Protein AF-A0A0K2UAL6-F1 (afdb_monomer_lite)

pLDDT: mean 91.35, std 7.51, range [49.66, 98.12]

Secondary structure (DSSP, 8-state):
---HHHHHHHHHHHHHHHHHHHHHHHHHHHHT--HHHHHHHHHHHHHHHHHHHHHHHHHHHTTTTS------HHHHHHHHHH-S--------TT-GGGGG-

Sequence (101 aa):
MADVGSILSERLMAAAQVVEEQLDAEMNKLEKLDEDDLEAIRRQRLANLEKAQAKKREWLKQGHGEYQEISEEKEFFNVTKKSENVVCQFYREETFRCKIF

Structure (mmCIF, N/CA/C/O backbone):
data_AF-A0A0K2UAL6-F1
#
_entry.id   AF-A0A0K2UAL6-F1
#
loop_
_atom_site.group_PDB
_atom_site.id
_atom_site.type_symbol
_atom_site.label_atom_id
_atom_site.label_alt_id
_atom_site.label_comp_id
_atom_site.label_asym_id
_atom_site.label_entity_id
_atom_site.label_seq_id
_atom_site.pdbx_PDB_ins_code
_atom_s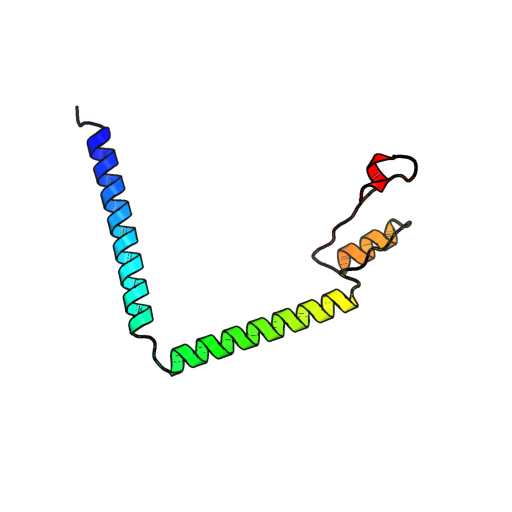ite.Cartn_x
_atom_site.Cartn_y
_atom_site.Cartn_z
_atom_site.occupancy
_atom_site.B_iso_or_equiv
_atom_site.auth_seq_id
_atom_site.auth_comp_id
_atom_site.auth_asym_id
_atom_site.auth_atom_id
_atom_site.pdbx_PDB_model_num
ATOM 1 N N . MET A 1 1 ? -17.925 16.659 -50.004 1.00 49.66 1 MET A N 1
ATOM 2 C CA . MET A 1 1 ? -17.873 16.622 -48.527 1.00 49.66 1 MET A CA 1
ATOM 3 C C . MET A 1 1 ? -16.806 15.613 -48.168 1.00 49.66 1 MET A C 1
ATOM 5 O O . MET A 1 1 ? -16.907 14.499 -48.660 1.00 49.66 1 MET A O 1
ATOM 9 N N . ALA A 1 2 ? -15.755 16.014 -47.449 1.00 58.88 2 ALA A N 1
ATOM 10 C CA . ALA A 1 2 ? -14.778 15.046 -46.954 1.00 58.88 2 ALA A CA 1
ATOM 11 C C . ALA A 1 2 ? -15.517 14.045 -46.057 1.00 58.88 2 ALA A C 1
ATOM 13 O O . ALA A 1 2 ? -16.324 14.458 -45.221 1.00 58.88 2 ALA A O 1
ATOM 14 N N . ASP A 1 3 ? -15.317 12.756 -46.311 1.00 73.44 3 ASP A N 1
ATOM 15 C CA . ASP A 1 3 ? -15.975 11.689 -45.573 1.00 73.44 3 ASP A CA 1
ATOM 16 C C . ASP A 1 3 ? -15.473 11.712 -44.124 1.00 73.44 3 ASP A C 1
ATOM 18 O O . ASP A 1 3 ? -14.289 11.532 -43.851 1.00 73.44 3 ASP A O 1
ATOM 22 N N . VAL A 1 4 ? -16.366 11.991 -43.174 1.00 73.19 4 VAL A N 1
ATOM 23 C CA . VAL A 1 4 ? -16.025 12.085 -41.745 1.00 73.19 4 VAL A CA 1
ATOM 24 C C . VAL A 1 4 ? -15.407 10.769 -41.248 1.00 73.19 4 VAL A C 1
ATOM 26 O O . VAL A 1 4 ? -14.555 10.788 -40.358 1.00 73.19 4 VAL A O 1
ATOM 29 N N . GLY A 1 5 ? -15.768 9.640 -41.874 1.00 80.12 5 GLY A N 1
ATOM 30 C CA . GLY A 1 5 ? -15.151 8.340 -41.625 1.00 80.12 5 GLY A CA 1
ATOM 31 C C . GLY A 1 5 ? -13.663 8.285 -41.986 1.00 80.12 5 GLY A C 1
ATOM 32 O O . GLY A 1 5 ? -12.878 7.732 -41.215 1.00 80.12 5 GLY A O 1
ATOM 33 N N . SER A 1 6 ? -13.242 8.907 -43.094 1.00 82.62 6 SER A N 1
ATOM 34 C CA . SER A 1 6 ? -11.838 8.888 -43.529 1.00 82.62 6 SER A CA 1
ATOM 35 C C . SER A 1 6 ? -10.944 9.710 -42.598 1.00 82.62 6 SER A C 1
ATOM 37 O O . SER A 1 6 ? -9.884 9.244 -42.188 1.00 82.62 6 SER A O 1
ATOM 39 N N . ILE A 1 7 ? -11.413 10.887 -42.171 1.00 84.38 7 ILE A N 1
ATOM 40 C CA . ILE A 1 7 ? -10.685 11.756 -41.233 1.00 84.38 7 ILE A CA 1
ATOM 41 C C . ILE A 1 7 ? -10.538 11.077 -39.863 1.00 84.38 7 ILE A C 1
ATOM 43 O O .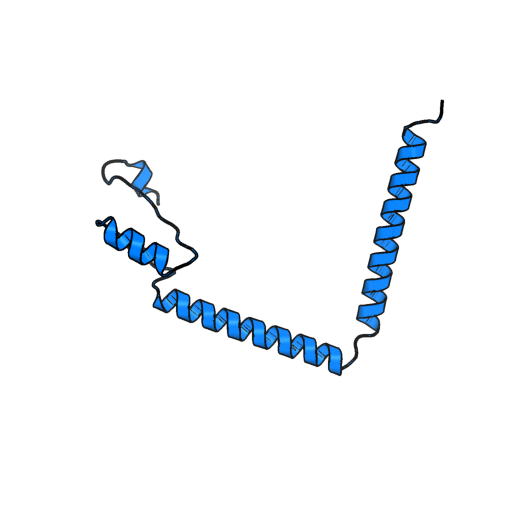 ILE A 1 7 ? -9.476 11.151 -39.243 1.00 84.38 7 ILE A O 1
ATOM 47 N N . LEU A 1 8 ? -11.584 10.399 -39.375 1.00 87.19 8 LEU A N 1
ATOM 48 C CA . LEU A 1 8 ? -11.515 9.654 -38.116 1.00 87.19 8 LEU A CA 1
ATOM 49 C C . LEU A 1 8 ? -10.543 8.469 -38.213 1.00 87.19 8 LEU A C 1
ATOM 51 O O . LEU A 1 8 ? -9.758 8.250 -37.290 1.00 87.19 8 LEU A O 1
ATOM 55 N N . SER A 1 9 ? -10.554 7.743 -39.333 1.00 88.69 9 SER A N 1
ATOM 56 C CA . SER A 1 9 ? -9.627 6.634 -39.583 1.00 88.69 9 SER A CA 1
ATOM 57 C C . SER A 1 9 ? -8.167 7.093 -39.616 1.00 88.69 9 SER A C 1
ATOM 59 O O . SER A 1 9 ? -7.310 6.430 -39.038 1.00 88.69 9 SER A O 1
ATOM 61 N N . GLU A 1 10 ? -7.867 8.229 -40.252 1.00 90.38 10 GLU A N 1
ATOM 62 C CA . GLU A 1 10 ? -6.513 8.802 -40.286 1.00 90.38 10 GLU A CA 1
ATOM 63 C C . GLU A 1 10 ? -6.024 9.199 -38.890 1.00 90.38 10 GLU A C 1
ATOM 65 O O . GLU A 1 10 ? -4.887 8.911 -38.519 1.00 90.38 10 GLU A O 1
ATOM 70 N N . ARG A 1 11 ? -6.891 9.819 -38.080 1.00 88.12 11 ARG A N 1
ATOM 71 C CA . ARG A 1 11 ? -6.561 10.182 -36.693 1.00 88.12 11 ARG A CA 1
ATOM 72 C C . ARG A 1 11 ? -6.331 8.955 -35.820 1.00 88.12 11 ARG A C 1
ATOM 74 O O . ARG A 1 11 ? -5.420 8.969 -34.997 1.00 88.12 11 ARG A O 1
ATOM 81 N N . LEU A 1 12 ? -7.129 7.906 -36.010 1.00 92.44 12 LEU A N 1
ATOM 82 C CA . LEU A 1 12 ? -6.962 6.642 -35.300 1.00 92.44 12 LEU A CA 1
ATOM 83 C C . LEU A 1 12 ? -5.654 5.941 -35.696 1.00 92.44 12 LEU A C 1
ATOM 85 O O . LEU A 1 12 ? -4.936 5.476 -34.818 1.00 92.44 12 LEU A O 1
ATOM 89 N N . MET A 1 13 ? -5.314 5.923 -36.989 1.00 92.88 13 MET A N 1
ATOM 90 C CA . MET A 1 13 ? -4.033 5.394 -37.472 1.00 92.88 13 MET A CA 1
ATOM 91 C C . MET A 1 13 ? -2.842 6.174 -36.915 1.00 92.88 13 MET A C 1
ATOM 93 O O . MET A 1 13 ? -1.898 5.564 -36.425 1.00 92.88 13 MET A O 1
ATOM 97 N N . ALA A 1 14 ? -2.903 7.507 -36.912 1.00 91.75 14 ALA A N 1
ATOM 98 C CA . ALA A 1 14 ? -1.844 8.332 -36.336 1.00 91.75 14 ALA A CA 1
ATOM 99 C C . ALA A 1 14 ? -1.675 8.081 -34.827 1.00 91.75 14 ALA A C 1
ATOM 101 O O . ALA A 1 14 ? -0.555 8.002 -34.333 1.00 91.75 14 ALA A O 1
ATOM 102 N N . ALA A 1 15 ? -2.777 7.916 -34.087 1.00 92.81 15 ALA A N 1
ATOM 103 C CA . ALA A 1 15 ? -2.717 7.564 -32.670 1.00 92.81 15 ALA A CA 1
ATOM 104 C C . ALA A 1 15 ? -2.107 6.169 -32.447 1.00 92.81 15 ALA A C 1
ATOM 106 O O . ALA A 1 15 ? -1.297 6.004 -31.540 1.00 92.81 15 ALA A O 1
ATOM 107 N N . ALA A 1 16 ? -2.459 5.187 -33.283 1.00 94.50 16 ALA A N 1
ATOM 108 C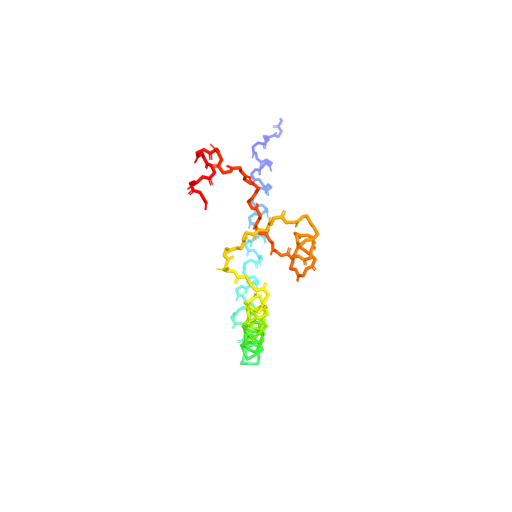 CA . ALA A 1 16 ? -1.884 3.846 -33.221 1.00 94.50 16 ALA A CA 1
ATOM 109 C C . ALA A 1 16 ? -0.371 3.853 -33.495 1.00 94.50 16 ALA A C 1
ATOM 111 O O . ALA A 1 16 ? 0.367 3.231 -32.739 1.00 94.50 16 ALA A O 1
ATOM 112 N N . GLN A 1 17 ? 0.090 4.614 -34.493 1.00 95.31 17 GLN A N 1
ATOM 113 C CA . GLN A 1 17 ? 1.519 4.767 -34.798 1.00 95.31 17 GLN A CA 1
ATOM 114 C C . GLN A 1 17 ? 2.300 5.362 -33.623 1.00 95.31 17 GLN A C 1
ATOM 116 O O . GLN A 1 17 ? 3.351 4.851 -33.263 1.00 95.31 17 GLN A O 1
ATOM 121 N N . VAL A 1 18 ? 1.763 6.395 -32.964 1.00 95.69 18 VAL A N 1
ATOM 122 C CA . VAL A 1 18 ? 2.414 6.987 -31.782 1.00 95.69 18 VAL A CA 1
ATOM 123 C C . VAL A 1 18 ? 2.531 5.977 -30.637 1.00 95.69 18 VAL A C 1
ATOM 125 O O . VAL A 1 18 ? 3.536 5.963 -29.929 1.00 95.69 18 VAL A O 1
ATOM 128 N N . VAL A 1 19 ? 1.516 5.133 -30.436 1.00 95.75 19 VAL A N 1
ATOM 129 C CA . VAL A 1 19 ? 1.561 4.077 -29.412 1.00 95.75 19 VAL A CA 1
ATOM 130 C C . VAL A 1 19 ? 2.577 2.992 -29.782 1.00 95.75 19 VAL A C 1
ATOM 132 O O . VAL A 1 19 ? 3.309 2.536 -28.907 1.00 95.75 19 VAL A O 1
ATOM 135 N N . GLU A 1 20 ? 2.653 2.602 -31.055 1.00 96.12 20 GLU A N 1
ATOM 136 C CA . GLU A 1 20 ? 3.639 1.638 -31.562 1.00 96.12 20 GLU A CA 1
ATOM 137 C C . GLU A 1 20 ? 5.073 2.152 -31.367 1.00 96.12 20 GLU A C 1
ATOM 139 O O . GLU A 1 20 ? 5.890 1.461 -30.766 1.00 96.12 20 GLU A O 1
ATOM 144 N N . GLU A 1 21 ? 5.351 3.404 -31.742 1.00 96.44 21 GLU A N 1
ATOM 145 C CA . GLU A 1 21 ? 6.662 4.035 -31.541 1.00 96.44 21 GLU A CA 1
ATOM 146 C C . GLU A 1 21 ? 7.065 4.095 -30.058 1.00 96.44 21 GLU A C 1
ATOM 148 O O . GLU A 1 21 ? 8.230 3.883 -29.710 1.00 96.44 21 GLU A O 1
ATOM 153 N N . GLN A 1 22 ? 6.110 4.369 -29.161 1.00 95.62 22 GLN A N 1
ATOM 154 C CA . GLN A 1 22 ? 6.357 4.341 -27.716 1.00 95.62 22 GLN A CA 1
ATOM 155 C C . GLN A 1 22 ? 6.695 2.931 -27.226 1.00 95.62 22 GLN A C 1
ATOM 157 O O . GLN A 1 22 ? 7.623 2.771 -26.430 1.00 95.62 22 GLN A O 1
ATOM 162 N N . LEU A 1 23 ? 5.979 1.918 -27.715 1.00 96.12 23 LEU A N 1
ATOM 163 C CA . LEU A 1 23 ? 6.223 0.525 -27.356 1.00 96.12 23 LEU A CA 1
ATOM 164 C C . LEU A 1 23 ? 7.595 0.050 -27.854 1.00 96.12 23 LEU A C 1
ATOM 166 O O . LEU A 1 23 ? 8.351 -0.538 -27.081 1.00 96.12 23 LEU A O 1
ATOM 170 N N . ASP A 1 24 ? 7.956 0.373 -29.096 1.00 96.38 24 ASP A N 1
ATOM 171 C CA . ASP A 1 24 ? 9.269 0.061 -29.665 1.00 96.38 24 ASP A CA 1
ATOM 172 C C . ASP A 1 24 ? 10.398 0.734 -28.878 1.00 96.38 24 ASP A C 1
ATOM 174 O O . ASP A 1 24 ? 11.451 0.133 -28.637 1.00 96.38 24 ASP A O 1
ATOM 178 N N . ALA A 1 25 ? 10.198 1.977 -28.433 1.00 95.75 25 ALA A N 1
ATOM 179 C CA . ALA A 1 25 ? 11.168 2.679 -27.598 1.00 95.75 25 ALA A CA 1
ATOM 180 C C . ALA A 1 25 ? 11.348 1.999 -26.229 1.00 95.75 25 ALA A C 1
ATOM 182 O O . ALA A 1 25 ? 12.482 1.855 -25.757 1.00 95.75 25 ALA A O 1
ATOM 183 N N . GLU A 1 26 ? 10.259 1.550 -25.598 1.00 93.75 26 GLU A N 1
ATOM 184 C CA . GLU A 1 26 ? 10.322 0.784 -24.349 1.00 93.75 26 GLU A CA 1
ATOM 185 C C . GLU A 1 26 ? 11.003 -0.577 -24.541 1.00 93.75 26 GLU A C 1
ATOM 187 O O . GLU A 1 26 ? 11.868 -0.933 -23.738 1.00 93.75 26 GLU A O 1
ATOM 192 N N . MET A 1 27 ? 10.698 -1.305 -25.619 1.00 94.81 27 MET A N 1
ATOM 193 C CA . MET A 1 27 ? 11.361 -2.571 -25.954 1.00 94.81 27 MET A CA 1
ATOM 194 C C . MET A 1 27 ? 12.870 -2.386 -26.136 1.00 94.81 27 MET A C 1
ATOM 196 O O . MET A 1 27 ? 13.659 -3.068 -25.483 1.00 94.81 27 MET A O 1
ATOM 200 N N . ASN A 1 28 ? 13.279 -1.393 -26.931 1.00 95.06 28 ASN A N 1
ATOM 201 C CA . ASN A 1 28 ? 14.691 -1.059 -27.125 1.00 95.06 28 ASN A CA 1
ATOM 202 C C . ASN A 1 28 ? 15.402 -0.701 -25.816 1.00 95.06 28 ASN A C 1
ATOM 204 O O . ASN A 1 28 ? 16.588 -0.988 -25.652 1.00 95.06 28 ASN A O 1
ATOM 208 N N . LYS A 1 29 ? 14.705 -0.044 -24.884 1.00 91.69 29 LYS A N 1
ATOM 209 C CA . LYS A 1 29 ? 15.257 0.262 -23.563 1.00 91.69 29 LYS A CA 1
ATOM 210 C C . LYS A 1 29 ? 15.465 -1.010 -22.745 1.00 91.69 29 LYS A C 1
ATOM 212 O O . LYS A 1 29 ? 16.510 -1.145 -22.120 1.00 91.69 29 LYS A O 1
ATOM 217 N N . LEU A 1 30 ? 14.498 -1.928 -22.751 1.00 91.31 30 LEU A N 1
ATOM 218 C CA . LEU A 1 30 ? 14.589 -3.196 -22.025 1.00 91.31 30 LEU A CA 1
ATOM 219 C C . LEU A 1 30 ? 15.718 -4.088 -22.556 1.00 91.31 30 LEU A C 1
ATOM 221 O O . LEU A 1 30 ? 16.433 -4.689 -21.760 1.00 91.31 30 LEU A O 1
ATOM 225 N N . GLU A 1 31 ? 15.913 -4.140 -23.874 1.00 92.38 31 GLU A N 1
ATOM 226 C CA . GLU A 1 31 ? 16.999 -4.909 -24.502 1.00 92.38 31 GLU A CA 1
ATOM 227 C C . GLU A 1 31 ? 18.397 -4.375 -24.165 1.00 92.38 31 GLU A C 1
ATOM 229 O O . GLU A 1 31 ? 19.373 -5.121 -24.211 1.00 92.38 31 GLU A O 1
ATOM 234 N N . LYS A 1 32 ? 18.497 -3.087 -23.823 1.00 94.56 32 LYS A N 1
ATOM 235 C CA . LYS A 1 32 ? 19.757 -2.406 -23.496 1.00 94.56 32 LYS A CA 1
ATOM 236 C C . LYS A 1 32 ? 20.036 -2.310 -21.998 1.00 94.56 32 LYS A C 1
ATOM 238 O O . LYS A 1 32 ? 21.015 -1.666 -21.635 1.00 94.56 32 LYS A O 1
ATOM 243 N N . LEU A 1 33 ? 19.198 -2.910 -21.149 1.00 94.75 33 LEU A N 1
ATOM 244 C CA . LEU A 1 33 ? 19.452 -2.956 -19.709 1.00 94.75 33 LEU A CA 1
ATOM 245 C C . LEU A 1 33 ? 20.750 -3.715 -19.432 1.00 94.75 33 LEU A C 1
ATOM 247 O O . LEU A 1 33 ? 20.909 -4.861 -19.859 1.00 94.75 33 LEU A O 1
ATOM 251 N N . ASP A 1 34 ? 21.650 -3.082 -18.689 1.00 94.25 34 ASP A N 1
ATOM 252 C CA . ASP A 1 34 ? 22.903 -3.687 -18.255 1.00 94.25 34 ASP A CA 1
ATOM 253 C C . ASP A 1 34 ? 22.818 -4.247 -16.822 1.00 94.25 34 ASP A C 1
ATOM 255 O O . ASP A 1 34 ? 21.767 -4.258 -16.172 1.00 94.25 34 ASP A O 1
ATOM 259 N N . GLU A 1 35 ? 23.931 -4.799 -16.338 1.00 94.31 35 GLU A N 1
ATOM 260 C CA . GLU A 1 35 ? 24.000 -5.418 -15.012 1.00 94.31 35 GLU A CA 1
ATOM 261 C C . GLU A 1 35 ? 23.773 -4.403 -13.877 1.00 94.31 35 GLU A C 1
ATOM 263 O O . GLU A 1 35 ? 23.109 -4.728 -12.886 1.00 94.31 35 GLU A O 1
ATOM 268 N N . ASP A 1 36 ? 24.250 -3.166 -14.040 1.00 95.38 36 ASP A N 1
ATOM 269 C CA . ASP A 1 36 ? 24.103 -2.103 -13.045 1.00 95.38 36 ASP A CA 1
ATOM 270 C C . ASP A 1 36 ? 22.643 -1.632 -12.953 1.00 95.38 36 ASP A C 1
ATOM 272 O O . ASP A 1 36 ? 22.110 -1.467 -11.847 1.00 95.38 36 ASP A O 1
ATOM 276 N N . ASP A 1 37 ? 21.958 -1.491 -14.092 1.00 94.88 37 ASP A N 1
ATOM 277 C CA . ASP A 1 37 ? 20.530 -1.174 -14.150 1.00 94.88 37 ASP A CA 1
ATOM 278 C C . ASP A 1 37 ? 19.681 -2.251 -13.456 1.00 94.88 37 ASP A C 1
ATOM 280 O O . ASP A 1 37 ? 18.772 -1.951 -12.666 1.00 94.88 37 ASP A O 1
ATOM 284 N N . LEU A 1 38 ? 19.979 -3.528 -13.713 1.00 94.62 38 LEU A N 1
ATOM 285 C CA . LEU A 1 38 ? 19.272 -4.651 -13.094 1.00 94.62 38 LEU A CA 1
ATOM 286 C C . LEU A 1 38 ? 19.489 -4.696 -11.576 1.00 94.62 38 LEU A C 1
ATOM 288 O O . LEU A 1 38 ? 18.539 -4.931 -10.816 1.00 94.62 38 LEU A O 1
ATOM 292 N N . GLU A 1 39 ? 20.709 -4.431 -11.115 1.00 96.25 39 GLU A N 1
ATOM 293 C CA . GLU A 1 39 ? 21.027 -4.351 -9.692 1.00 96.25 39 GLU A CA 1
ATOM 294 C C . GLU A 1 39 ? 20.334 -3.149 -9.025 1.00 96.25 39 GLU A C 1
ATOM 296 O O . GLU A 1 39 ? 19.795 -3.273 -7.919 1.00 96.25 39 GLU A O 1
ATOM 301 N N . ALA A 1 40 ? 20.237 -2.004 -9.707 1.00 96.31 40 ALA A N 1
ATOM 302 C CA . ALA A 1 40 ? 19.469 -0.857 -9.227 1.00 96.31 40 ALA A CA 1
ATOM 303 C C . ALA A 1 40 ? 17.976 -1.196 -9.058 1.00 96.31 40 ALA A C 1
ATOM 305 O O . ALA A 1 40 ? 17.393 -0.919 -8.001 1.00 96.31 40 ALA A O 1
ATOM 306 N N . ILE A 1 41 ? 17.365 -1.874 -10.041 1.00 95.94 41 ILE A N 1
ATOM 307 C CA . ILE A 1 41 ? 15.974 -2.355 -9.958 1.00 95.94 41 ILE A CA 1
ATOM 308 C C . ILE A 1 41 ? 15.808 -3.314 -8.775 1.00 95.94 41 ILE A C 1
ATOM 310 O O . ILE A 1 41 ? 14.840 -3.209 -8.011 1.00 95.94 41 ILE A O 1
ATOM 314 N N . ARG A 1 42 ? 16.747 -4.248 -8.590 1.00 96.75 42 ARG A N 1
ATOM 315 C CA . ARG A 1 42 ? 16.725 -5.198 -7.472 1.00 96.75 42 ARG A CA 1
ATOM 316 C C . ARG A 1 42 ? 16.757 -4.474 -6.128 1.00 96.75 42 ARG A C 1
ATOM 318 O O . ARG A 1 42 ? 15.916 -4.755 -5.270 1.00 96.75 42 ARG A O 1
ATOM 325 N N . ARG A 1 43 ? 17.675 -3.521 -5.950 1.00 97.62 43 ARG A N 1
ATOM 326 C CA . ARG A 1 43 ? 17.793 -2.713 -4.723 1.00 97.62 43 ARG A CA 1
ATOM 327 C C . ARG A 1 43 ? 16.528 -1.914 -4.448 1.00 97.62 43 ARG A C 1
ATOM 329 O O . ARG A 1 43 ? 16.045 -1.908 -3.317 1.00 97.62 43 ARG A O 1
ATOM 336 N N . GLN A 1 44 ? 15.948 -1.296 -5.475 1.00 97.75 44 GLN A N 1
ATOM 337 C CA . GLN A 1 44 ? 14.696 -0.556 -5.343 1.00 97.75 44 GLN A CA 1
ATOM 338 C C . GLN A 1 44 ? 13.545 -1.468 -4.898 1.00 97.75 44 GLN A C 1
ATOM 340 O O . GLN A 1 44 ? 12.798 -1.121 -3.981 1.00 97.75 44 GLN A O 1
ATOM 345 N N . ARG A 1 45 ? 13.411 -2.655 -5.504 1.00 98.06 45 ARG A N 1
ATOM 346 C CA . ARG A 1 45 ? 12.391 -3.643 -5.116 1.00 98.06 45 ARG A CA 1
ATOM 347 C C . ARG A 1 45 ? 12.573 -4.104 -3.674 1.00 98.06 45 ARG A C 1
ATOM 349 O O . ARG A 1 45 ? 11.590 -4.152 -2.938 1.00 98.06 45 ARG A O 1
ATOM 356 N N . LEU A 1 46 ? 13.807 -4.389 -3.257 1.00 98.12 46 LEU A N 1
ATOM 357 C CA . LEU A 1 46 ? 14.102 -4.795 -1.885 1.00 98.12 46 LEU A CA 1
ATOM 358 C C . LEU A 1 46 ? 13.739 -3.689 -0.886 1.00 98.12 46 LEU A C 1
ATOM 360 O O . LEU A 1 46 ? 12.996 -3.943 0.059 1.00 98.12 46 LEU A O 1
ATOM 364 N N . ALA A 1 47 ? 14.154 -2.449 -1.149 1.00 98.12 47 ALA A N 1
ATOM 365 C CA . ALA A 1 47 ? 13.814 -1.305 -0.306 1.00 98.12 47 ALA A CA 1
ATOM 366 C C . ALA A 1 47 ? 12.293 -1.078 -0.216 1.00 98.12 47 ALA A C 1
ATOM 368 O O . ALA A 1 47 ? 11.769 -0.738 0.846 1.00 98.12 47 ALA A O 1
ATOM 369 N N . ASN A 1 48 ? 11.558 -1.286 -1.313 1.00 97.94 48 ASN A N 1
ATOM 370 C CA . ASN A 1 48 ? 10.098 -1.194 -1.319 1.00 97.94 48 ASN A CA 1
ATOM 371 C C . ASN A 1 48 ? 9.450 -2.297 -0.470 1.00 97.94 48 ASN A C 1
ATOM 373 O O . ASN A 1 48 ? 8.521 -2.011 0.287 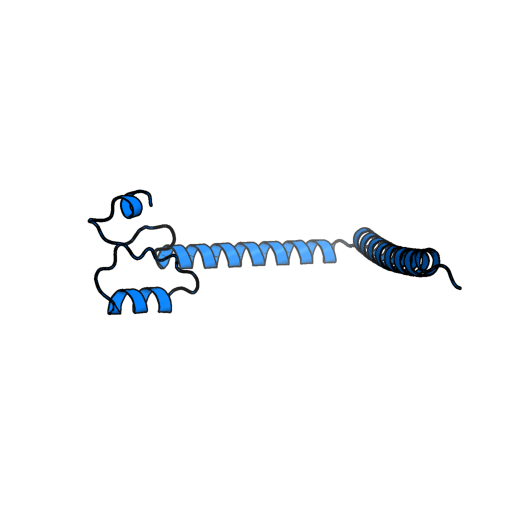1.00 97.94 48 ASN A O 1
ATOM 377 N N . LEU A 1 49 ? 9.952 -3.533 -0.548 1.00 97.94 49 LEU A N 1
ATOM 378 C CA . LEU A 1 49 ? 9.481 -4.648 0.281 1.00 97.94 49 LEU A CA 1
ATOM 379 C C . LEU A 1 49 ? 9.757 -4.405 1.767 1.00 97.94 49 LEU A C 1
ATOM 381 O O . LEU A 1 49 ? 8.872 -4.608 2.598 1.00 97.94 49 LEU A O 1
ATOM 385 N N . GLU A 1 50 ? 10.947 -3.915 2.110 1.00 97.88 50 GLU A N 1
ATOM 386 C CA . GLU A 1 50 ? 11.304 -3.565 3.486 1.00 97.88 50 GLU A CA 1
ATOM 387 C C . GLU A 1 50 ? 10.396 -2.464 4.046 1.00 97.88 50 GLU A C 1
ATOM 389 O O . GLU A 1 50 ? 9.868 -2.600 5.155 1.00 97.88 50 GLU A O 1
ATOM 394 N N . LYS A 1 51 ? 10.144 -1.407 3.261 1.00 97.62 51 LYS A N 1
ATOM 395 C CA . LYS A 1 51 ? 9.202 -0.335 3.616 1.00 97.62 51 LYS A CA 1
ATOM 396 C C . LYS A 1 51 ? 7.783 -0.867 3.805 1.00 97.62 51 LYS A C 1
ATOM 398 O O . LYS A 1 51 ? 7.139 -0.530 4.799 1.00 97.62 51 LYS A O 1
ATOM 403 N N . ALA A 1 52 ? 7.301 -1.714 2.896 1.00 96.62 52 ALA A N 1
ATOM 404 C CA . ALA A 1 52 ? 5.973 -2.315 2.991 1.00 96.62 52 ALA A CA 1
ATOM 405 C C . ALA A 1 52 ? 5.840 -3.189 4.248 1.00 96.62 52 ALA A C 1
ATOM 407 O O . ALA A 1 52 ? 4.855 -3.079 4.979 1.00 96.62 52 ALA A O 1
ATOM 408 N N . GLN A 1 53 ? 6.859 -3.994 4.557 1.00 97.25 53 GLN A N 1
ATOM 409 C CA . GLN A 1 53 ? 6.878 -4.825 5.758 1.00 97.25 53 GLN A CA 1
ATOM 410 C C . GLN A 1 53 ? 6.940 -3.981 7.037 1.00 97.25 53 GLN A C 1
ATOM 412 O O . GLN A 1 53 ? 6.267 -4.299 8.019 1.00 97.25 53 GLN A O 1
ATOM 417 N N . ALA A 1 54 ? 7.713 -2.892 7.048 1.00 96.75 54 ALA A N 1
ATOM 418 C CA . ALA A 1 54 ? 7.735 -1.955 8.166 1.00 96.75 54 ALA A CA 1
ATOM 419 C C . ALA A 1 54 ? 6.361 -1.303 8.385 1.00 96.75 54 ALA A C 1
ATOM 421 O O . ALA A 1 54 ? 5.873 -1.316 9.514 1.00 96.75 54 ALA A O 1
ATOM 422 N N . LYS A 1 55 ? 5.707 -0.834 7.311 1.00 94.75 55 LYS A N 1
ATOM 423 C CA . LYS A 1 55 ? 4.353 -0.263 7.371 1.00 94.75 55 LYS A CA 1
ATOM 424 C C . LYS A 1 55 ? 3.336 -1.285 7.883 1.00 94.75 55 LYS A C 1
ATOM 426 O O . LYS A 1 55 ? 2.554 -0.971 8.770 1.00 94.75 55 LYS A O 1
ATOM 431 N N . LYS A 1 56 ? 3.408 -2.534 7.409 1.00 94.62 56 LYS A N 1
ATOM 432 C CA . LYS A 1 56 ? 2.554 -3.631 7.889 1.00 94.62 56 LYS A CA 1
ATOM 433 C C . LYS A 1 56 ? 2.736 -3.897 9.385 1.00 94.62 56 LYS A C 1
ATOM 435 O O . LYS A 1 56 ? 1.749 -4.059 10.091 1.00 94.62 56 LYS A O 1
ATOM 440 N N . ARG A 1 57 ? 3.977 -3.928 9.885 1.00 95.50 57 ARG A N 1
ATOM 441 C CA . ARG A 1 57 ? 4.247 -4.091 11.327 1.00 95.50 57 ARG A CA 1
ATOM 442 C C . ARG A 1 57 ? 3.689 -2.935 12.149 1.00 95.50 57 ARG A C 1
ATOM 444 O O . ARG A 1 57 ? 3.191 -3.171 13.241 1.00 95.50 57 ARG A O 1
ATOM 451 N N . GLU A 1 58 ? 3.786 -1.713 11.639 1.00 94.31 58 GLU A N 1
ATOM 452 C CA . GLU A 1 58 ? 3.224 -0.538 12.301 1.00 94.31 58 GLU A CA 1
ATOM 453 C C . GLU A 1 58 ? 1.694 -0.603 12.356 1.00 94.31 58 GLU A C 1
ATOM 455 O O . GLU A 1 58 ? 1.115 -0.449 13.424 1.00 94.31 58 GLU A O 1
ATOM 460 N N . TRP A 1 59 ? 1.039 -0.948 11.247 1.00 93.94 59 TRP A N 1
ATOM 461 C CA . TRP A 1 59 ? -0.407 -1.169 11.210 1.00 93.94 59 TRP A CA 1
ATOM 462 C C . TRP A 1 59 ? -0.864 -2.245 12.195 1.00 93.94 59 TRP A C 1
ATOM 464 O O . TRP 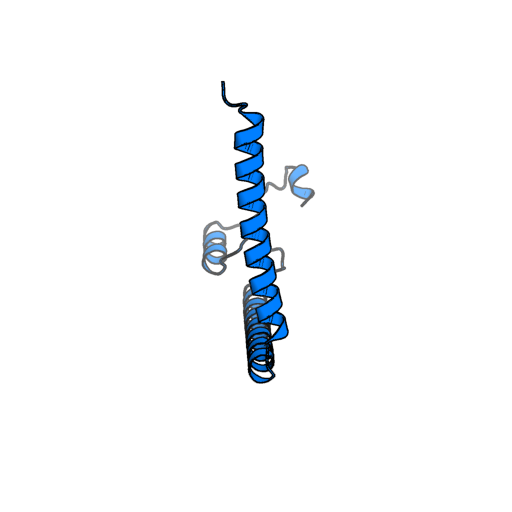A 1 59 ? -1.812 -2.021 12.942 1.00 93.94 59 TRP A O 1
ATOM 474 N N . LEU A 1 60 ? -0.154 -3.375 12.270 1.00 93.06 60 LEU A N 1
ATOM 475 C CA . LEU A 1 60 ? -0.454 -4.420 13.255 1.00 93.06 60 LEU A CA 1
ATOM 476 C C . LEU A 1 60 ? -0.336 -3.901 14.697 1.00 93.06 60 LEU A C 1
ATOM 478 O O . LEU A 1 60 ? -1.201 -4.183 15.516 1.00 93.06 60 LEU A O 1
ATOM 482 N N . LYS A 1 61 ? 0.686 -3.093 15.017 1.00 91.75 61 LYS A N 1
ATOM 483 C CA . LYS A 1 61 ? 0.814 -2.462 16.347 1.00 91.75 61 LYS A CA 1
ATOM 484 C C . LYS A 1 61 ? -0.308 -1.469 16.654 1.00 91.75 61 LYS A C 1
ATOM 486 O O . LYS A 1 61 ? -0.606 -1.238 17.821 1.00 91.75 61 LYS A O 1
ATOM 491 N N . GLN A 1 62 ? -0.899 -0.871 15.623 1.00 90.44 62 GLN A N 1
ATOM 492 C CA . GLN A 1 62 ? -2.047 0.027 15.737 1.00 90.44 62 GLN A CA 1
ATOM 493 C C . GLN A 1 62 ? -3.393 -0.720 15.790 1.00 90.44 62 GLN A C 1
ATOM 495 O O . GLN A 1 62 ? -4.424 -0.060 15.853 1.00 90.44 62 GLN A O 1
ATOM 500 N N . GLY A 1 63 ? -3.401 -2.060 15.766 1.00 90.44 63 GLY A N 1
ATOM 501 C CA . GLY A 1 63 ? -4.621 -2.877 15.834 1.00 90.44 63 GLY A CA 1
ATOM 502 C C . GLY A 1 63 ? -5.289 -3.146 14.481 1.00 90.44 63 GLY A C 1
ATOM 503 O O . GLY A 1 63 ? -6.439 -3.572 14.429 1.00 90.44 63 GLY A O 1
ATOM 504 N N . HIS A 1 64 ? -4.603 -2.899 13.357 1.00 93.50 64 HIS A N 1
ATOM 505 C CA . HIS A 1 64 ? -5.162 -3.205 12.034 1.00 93.50 64 HIS A CA 1
ATOM 506 C C . HIS A 1 64 ? -5.314 -4.714 11.847 1.00 93.50 64 HIS A C 1
ATOM 508 O O . HIS A 1 64 ? -4.378 -5.473 12.095 1.00 93.50 64 HIS A O 1
ATOM 514 N N . GLY A 1 65 ? -6.459 -5.128 11.302 1.00 91.12 65 GLY A N 1
ATOM 515 C CA . GLY A 1 65 ? -6.792 -6.539 11.081 1.00 91.12 65 GLY A CA 1
ATOM 516 C C . GLY A 1 65 ? -7.613 -7.167 12.208 1.00 91.12 65 GLY A C 1
ATOM 517 O O . GLY A 1 65 ? -7.977 -8.334 12.095 1.00 91.12 65 GLY A O 1
ATOM 518 N N . GLU A 1 66 ? -7.933 -6.401 13.250 1.00 90.56 66 GLU A N 1
ATOM 519 C CA . GLU A 1 66 ? -8.810 -6.815 14.343 1.00 90.56 66 GLU A CA 1
ATOM 520 C C . GLU A 1 66 ? -10.151 -6.070 14.277 1.00 90.56 66 GLU A C 1
ATOM 522 O O . GLU A 1 66 ? -10.236 -4.950 13.767 1.00 90.56 66 GLU A O 1
ATOM 527 N N . TYR A 1 67 ? -11.210 -6.708 14.782 1.00 90.19 67 TYR A N 1
ATOM 528 C CA . TYR A 1 67 ? -12.506 -6.066 14.989 1.00 90.19 67 TYR A CA 1
ATOM 529 C C . TYR A 1 67 ? -12.560 -5.532 16.418 1.00 90.19 67 TYR A C 1
ATOM 531 O O . TYR A 1 67 ? -12.428 -6.301 17.370 1.00 90.19 67 TYR A O 1
ATOM 539 N N . GLN A 1 68 ? -12.764 -4.225 16.562 1.00 89.31 68 GLN A N 1
ATOM 540 C CA . GLN A 1 68 ? -12.905 -3.570 17.856 1.00 89.31 68 GLN A CA 1
ATOM 541 C C . GLN A 1 68 ? -14.223 -2.802 17.897 1.00 89.31 68 GLN A C 1
ATOM 543 O O . GLN A 1 68 ? -14.521 -2.015 16.997 1.00 89.31 68 GLN A O 1
ATOM 548 N N . GLU A 1 69 ? -14.985 -3.005 18.967 1.00 91.44 69 GLU A N 1
ATOM 549 C CA . GLU A 1 69 ? -16.182 -2.224 19.246 1.00 91.44 69 GLU A CA 1
ATOM 550 C C . GLU A 1 69 ? -15.823 -0.988 20.077 1.00 91.44 69 GLU A C 1
ATOM 552 O O . GLU A 1 69 ? -15.088 -1.080 21.061 1.00 91.44 69 GLU A O 1
ATOM 557 N N . ILE A 1 70 ? -16.324 0.174 19.656 1.00 92.38 70 ILE A N 1
ATOM 558 C CA . ILE A 1 70 ? -16.063 1.462 20.297 1.00 92.38 70 ILE A CA 1
ATOM 559 C C . ILE A 1 70 ? -17.401 2.086 20.675 1.00 92.38 70 ILE A C 1
ATOM 561 O O . ILE A 1 70 ? -18.190 2.452 19.803 1.00 92.38 70 ILE A O 1
ATOM 565 N N . SER A 1 71 ? -17.632 2.245 21.975 1.00 91.31 71 SER A N 1
ATOM 566 C CA . SER A 1 71 ? -18.880 2.812 22.500 1.00 91.31 71 SER A CA 1
ATOM 567 C C . SER A 1 71 ? -18.825 4.335 22.659 1.00 91.31 71 SER A C 1
ATOM 569 O O . SER A 1 71 ? -19.866 4.981 22.758 1.00 91.31 71 SER A O 1
ATOM 571 N N . GLU A 1 72 ? -17.623 4.924 22.686 1.00 94.00 72 GLU A N 1
ATOM 572 C CA . GLU A 1 72 ? -17.416 6.353 22.937 1.00 94.00 72 GLU A CA 1
ATOM 573 C C . GLU A 1 72 ? -16.934 7.121 21.697 1.00 94.00 72 GLU A C 1
ATOM 575 O O . GLU A 1 72 ? -15.930 6.786 21.065 1.00 94.00 72 GLU A O 1
ATOM 580 N N . GLU A 1 73 ? -17.577 8.256 21.414 1.00 92.25 73 GLU A N 1
ATOM 581 C CA . GLU A 1 73 ? -17.215 9.150 20.302 1.00 92.25 73 GLU A CA 1
ATOM 582 C C . GLU A 1 73 ? -15.750 9.624 20.376 1.00 92.25 73 GLU A C 1
ATOM 584 O O . GLU A 1 73 ? -15.042 9.701 19.369 1.00 92.25 73 GLU A O 1
ATOM 589 N N . LYS A 1 74 ? -15.252 9.911 21.584 1.00 94.25 74 LYS A N 1
ATOM 590 C CA . LYS A 1 74 ? -13.873 10.375 21.785 1.00 94.25 74 LYS A CA 1
ATOM 591 C C . LYS A 1 74 ? -12.846 9.317 21.376 1.00 94.25 74 LYS A C 1
ATOM 593 O O . LYS A 1 74 ? -11.795 9.658 20.830 1.00 94.25 74 LYS A O 1
ATOM 598 N N . GLU A 1 75 ? -13.135 8.049 21.642 1.00 91.81 75 GLU A N 1
ATOM 599 C CA . GLU A 1 75 ? -12.262 6.938 21.278 1.00 91.81 75 GLU A CA 1
ATOM 600 C C . GLU A 1 75 ? -12.254 6.717 19.761 1.00 91.81 75 GLU A C 1
ATOM 602 O O . GLU A 1 75 ? -11.177 6.571 19.178 1.00 91.81 75 GLU A O 1
ATOM 607 N N . PHE A 1 76 ? -13.408 6.857 19.099 1.00 91.94 76 PHE A N 1
ATOM 608 C CA . PHE A 1 76 ? -13.500 6.821 17.637 1.00 91.94 76 PHE A CA 1
ATOM 609 C C . PHE A 1 76 ? -12.569 7.851 16.971 1.00 91.94 76 PHE A C 1
ATOM 611 O O . PHE A 1 76 ? -11.809 7.523 16.052 1.00 91.94 76 PHE A O 1
ATOM 618 N N . PHE A 1 77 ? -12.542 9.091 17.472 1.00 93.31 77 PHE A N 1
ATOM 619 C CA . PHE A 1 77 ? -11.624 10.110 16.952 1.00 93.31 77 PHE A CA 1
ATOM 620 C C . PHE A 1 77 ? -10.151 9.816 17.246 1.00 93.31 77 PHE A C 1
ATOM 622 O O . PHE A 1 77 ? -9.281 10.210 16.472 1.00 93.31 77 PHE A O 1
ATOM 629 N N . ASN A 1 78 ? -9.838 9.138 18.350 1.00 92.19 78 ASN A N 1
ATOM 630 C CA . ASN A 1 78 ? -8.462 8.743 18.636 1.00 92.19 78 ASN A CA 1
ATOM 631 C C . ASN A 1 78 ? -7.973 7.669 17.659 1.00 92.19 78 ASN A C 1
ATOM 633 O O . ASN A 1 78 ? -6.819 7.731 17.236 1.00 92.19 78 ASN A O 1
ATOM 637 N N . VAL A 1 79 ? -8.833 6.719 17.281 1.00 91.19 79 VAL A N 1
ATOM 638 C CA . VAL A 1 79 ? -8.508 5.677 16.294 1.00 91.19 79 VAL A CA 1
ATOM 639 C C . VAL A 1 79 ? -8.305 6.290 14.909 1.00 91.19 79 VAL A C 1
ATOM 641 O O . VAL A 1 79 ? -7.249 6.109 14.304 1.00 91.19 79 VAL A O 1
ATOM 644 N N . THR A 1 80 ? -9.251 7.107 14.442 1.00 91.56 80 THR A N 1
ATOM 645 C CA . THR A 1 80 ? -9.173 7.732 13.107 1.00 91.56 80 THR A CA 1
ATOM 646 C C . THR A 1 80 ? -8.024 8.732 12.958 1.00 91.56 80 THR A C 1
ATOM 648 O O . THR A 1 80 ? -7.540 8.945 11.853 1.00 91.56 80 THR A O 1
ATOM 651 N N . LYS A 1 81 ? -7.525 9.319 14.054 1.00 92.94 81 LYS A N 1
ATOM 652 C CA . LYS A 1 81 ? -6.323 10.173 14.030 1.00 92.94 81 LYS A CA 1
ATOM 653 C C . LYS A 1 81 ? -5.011 9.393 13.990 1.00 92.94 81 LYS A C 1
ATOM 655 O O . LYS A 1 81 ? -4.011 9.926 13.517 1.00 92.94 81 LYS A O 1
ATOM 660 N N . LYS A 1 82 ? -4.981 8.172 14.532 1.00 90.88 82 LYS A N 1
ATOM 661 C CA . LYS A 1 82 ? -3.769 7.337 14.584 1.00 90.88 82 LYS A CA 1
ATOM 662 C C . LYS A 1 82 ? -3.514 6.593 13.279 1.00 90.88 82 LYS A C 1
ATOM 664 O O . LYS A 1 82 ? -2.370 6.243 13.002 1.00 90.88 82 LYS A O 1
ATOM 669 N N . SER A 1 83 ? -4.557 6.364 12.488 1.00 90.81 83 SER A N 1
ATOM 670 C CA . SER A 1 83 ? -4.487 5.539 11.289 1.00 90.81 83 SER A CA 1
ATOM 671 C C . SER A 1 83 ? -5.125 6.229 10.091 1.00 90.81 83 SER A C 1
ATOM 673 O O . SER A 1 83 ? -6.251 6.700 10.154 1.00 90.81 83 SER A O 1
ATOM 675 N N . GLU A 1 84 ? -4.402 6.234 8.972 1.00 89.50 84 GLU A N 1
ATOM 676 C CA . GLU A 1 84 ? -4.853 6.814 7.698 1.00 89.50 84 GLU A CA 1
ATOM 677 C C . GLU A 1 84 ? -6.026 6.038 7.075 1.00 89.50 84 GLU A C 1
ATOM 679 O O . GLU A 1 84 ? -6.894 6.626 6.440 1.00 89.50 84 GLU A O 1
ATOM 684 N N . ASN A 1 85 ? -6.065 4.718 7.279 1.00 91.00 85 ASN A N 1
ATOM 685 C CA . ASN A 1 85 ? -7.106 3.840 6.754 1.00 91.00 85 ASN A CA 1
ATOM 686 C C . ASN A 1 85 ? -7.892 3.235 7.914 1.00 91.00 85 ASN A C 1
ATOM 688 O O . ASN A 1 85 ? -7.304 2.576 8.771 1.00 91.00 85 ASN A O 1
ATOM 692 N N . VAL A 1 86 ? -9.208 3.437 7.918 1.00 92.94 86 VAL A N 1
ATOM 693 C CA . VAL A 1 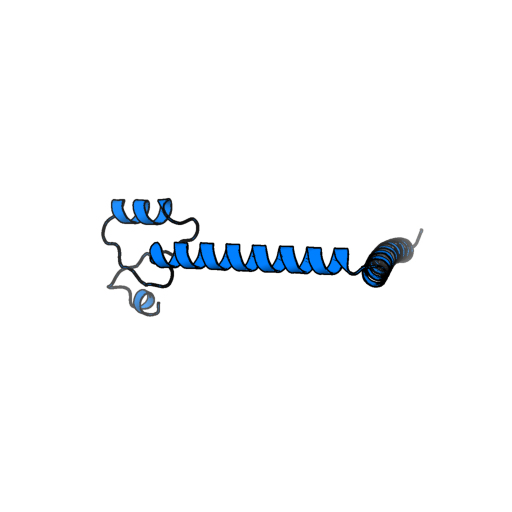86 ? -10.130 2.874 8.909 1.00 92.94 86 VAL A CA 1
ATOM 694 C C . VAL A 1 86 ? -11.397 2.425 8.193 1.00 92.94 86 VAL A C 1
ATOM 696 O O . VAL A 1 86 ? -11.964 3.175 7.399 1.00 92.94 86 VAL A O 1
ATOM 699 N N . VAL A 1 87 ? -11.856 1.213 8.495 1.00 92.94 87 VAL A N 1
ATOM 700 C CA . VAL A 1 87 ? -13.191 0.739 8.118 1.00 92.94 87 VAL A CA 1
ATOM 701 C C . VAL A 1 87 ? -14.042 0.778 9.378 1.00 92.94 87 VAL A C 1
ATOM 703 O O . VAL A 1 87 ? -13.737 0.092 10.347 1.00 92.94 87 VAL A O 1
ATOM 706 N N . CYS A 1 88 ? -15.076 1.615 9.384 1.00 92.56 88 CYS A N 1
ATOM 707 C CA . CYS A 1 88 ? -15.956 1.785 10.535 1.00 92.56 88 CYS A CA 1
ATOM 708 C C . CYS A 1 88 ? -17.375 1.336 10.183 1.00 92.56 88 CYS A C 1
ATOM 710 O O . CYS A 1 88 ? -17.951 1.796 9.196 1.00 92.56 88 CYS A O 1
ATOM 712 N N . GLN A 1 89 ? -17.932 0.451 11.007 1.00 91.81 89 GLN A N 1
ATOM 713 C CA . GLN A 1 89 ? -19.312 -0.005 10.916 1.00 91.81 89 GLN A CA 1
ATOM 714 C C . GLN A 1 89 ? -20.126 0.662 12.027 1.00 91.81 89 GLN A C 1
ATOM 716 O O . GLN A 1 89 ? -20.049 0.278 13.190 1.00 91.81 89 GLN A O 1
ATOM 721 N N . PHE A 1 90 ? -20.940 1.651 11.666 1.00 91.00 90 PHE A N 1
ATOM 722 C CA . PHE A 1 90 ? -21.957 2.174 12.575 1.00 91.00 90 PHE A CA 1
ATOM 723 C C . PHE A 1 90 ? -23.164 1.247 12.549 1.00 91.00 90 PHE A C 1
ATOM 725 O O . PHE A 1 90 ? -23.726 0.985 11.481 1.00 91.00 90 PHE A O 1
ATOM 732 N N . TYR A 1 91 ? -23.574 0.751 13.711 1.00 91.00 91 TYR A N 1
ATOM 733 C CA . TYR A 1 91 ? -24.630 -0.245 13.783 1.00 91.00 91 TYR A CA 1
ATOM 734 C C . TYR A 1 91 ? -25.551 -0.048 14.988 1.00 91.00 91 TYR A C 1
ATOM 736 O O . TYR A 1 91 ? -25.288 0.755 15.882 1.00 91.00 91 TYR A O 1
ATOM 744 N N . ARG A 1 92 ? -26.682 -0.757 14.966 1.00 90.50 92 ARG A N 1
ATOM 745 C CA . ARG A 1 92 ? -27.613 -0.877 16.092 1.00 90.50 92 ARG A CA 1
ATOM 746 C C . ARG A 1 92 ? -27.893 -2.350 16.319 1.00 90.50 92 ARG A C 1
ATOM 748 O O . ARG A 1 92 ? -28.285 -3.041 15.379 1.00 90.50 92 ARG A O 1
ATOM 755 N N . GLU A 1 93 ? -27.750 -2.806 17.556 1.00 86.62 93 GLU A N 1
ATOM 756 C CA . GLU A 1 93 ? -27.871 -4.223 17.922 1.00 86.62 93 GLU A CA 1
ATOM 757 C C . GLU A 1 93 ? -29.237 -4.834 17.548 1.00 86.62 93 GLU A C 1
ATOM 759 O O . GLU A 1 93 ? -29.341 -5.985 17.115 1.00 86.62 93 GLU A O 1
ATOM 764 N N . GLU A 1 94 ? -30.293 -4.023 17.631 1.00 89.38 94 GLU A N 1
ATOM 765 C CA . GLU A 1 94 ? -31.674 -4.403 17.317 1.00 89.38 94 GLU A CA 1
ATOM 766 C C . GLU A 1 94 ? -31.917 -4.636 15.816 1.00 89.38 94 GLU A C 1
ATOM 768 O O . GLU A 1 94 ? -32.884 -5.291 15.421 1.00 89.38 94 GLU A O 1
ATOM 773 N N . THR A 1 95 ? -31.051 -4.113 14.943 1.00 90.19 95 THR A N 1
ATOM 774 C CA . THR A 1 95 ? -31.242 -4.206 13.493 1.00 90.19 95 THR A CA 1
ATOM 775 C C . THR A 1 95 ? -30.623 -5.495 12.965 1.00 90.19 95 THR A C 1
ATOM 777 O O . THR A 1 95 ? -29.411 -5.594 12.813 1.00 90.19 95 THR A O 1
ATOM 780 N N . PHE A 1 96 ? -31.451 -6.479 12.600 1.00 89.44 96 PHE A N 1
ATOM 781 C CA . PHE A 1 96 ? -30.988 -7.787 12.102 1.00 89.44 96 PHE A CA 1
ATOM 782 C C . PHE A 1 96 ? -29.946 -7.692 10.975 1.00 89.44 96 PHE A C 1
ATOM 784 O O . PHE A 1 96 ? -28.966 -8.431 10.977 1.00 89.44 96 PHE A O 1
ATOM 791 N N . ARG A 1 97 ? -30.118 -6.754 10.033 1.00 87.94 97 ARG A N 1
ATOM 792 C CA . ARG A 1 97 ? -29.174 -6.568 8.917 1.00 87.94 97 ARG A CA 1
ATOM 793 C C . ARG A 1 97 ? -27.768 -6.170 9.368 1.00 87.94 97 ARG A C 1
ATOM 795 O O . ARG A 1 97 ? -26.819 -6.447 8.647 1.00 87.94 97 ARG A O 1
ATOM 802 N N . CYS A 1 98 ? -27.632 -5.557 10.541 1.00 88.00 98 CYS A N 1
ATOM 803 C CA . CYS A 1 98 ? -26.338 -5.209 11.114 1.00 88.00 98 CYS A CA 1
ATOM 804 C C . CYS A 1 98 ? -25.564 -6.423 11.637 1.00 88.00 98 CYS A C 1
ATOM 806 O O . CYS A 1 98 ? -24.371 -6.291 11.822 1.00 88.00 98 CYS A O 1
ATOM 808 N N . LYS A 1 99 ? -26.207 -7.584 11.834 1.00 83.94 99 LYS A N 1
ATOM 809 C CA . LYS A 1 99 ? -25.562 -8.826 12.308 1.00 83.94 99 LYS A CA 1
ATOM 810 C C . LYS A 1 99 ? -24.920 -9.654 11.190 1.00 83.94 99 LYS A C 1
ATOM 812 O O . LYS A 1 99 ? -24.399 -10.733 11.446 1.00 83.94 99 LYS A O 1
ATOM 817 N N . ILE A 1 100 ? -25.061 -9.208 9.942 1.00 86.12 100 ILE A N 1
ATOM 818 C CA . ILE A 1 100 ? -24.536 -9.902 8.757 1.00 86.12 100 ILE A CA 1
ATOM 819 C C . ILE A 1 100 ? -23.033 -9.630 8.584 1.00 86.12 100 ILE A C 1
ATOM 821 O O . ILE A 1 100 ? -22.334 -10.449 7.991 1.00 86.12 100 ILE A O 1
ATOM 825 N N . PHE A 1 101 ? -22.562 -8.495 9.104 1.00 62.62 101 PHE A N 1
ATOM 826 C CA . PHE A 1 101 ? -21.176 -8.036 9.095 1.00 62.62 101 PHE A CA 1
ATOM 827 C C . PHE A 1 101 ? -20.718 -7.840 10.532 1.00 62.62 101 PHE A C 1
ATOM 829 O O . PHE A 1 101 ? -19.565 -8.216 10.817 1.00 62.62 101 PHE A O 1
#

Organism: Lepeophtheirus salmonis (NCBI:txid72036)

Radius of gyration: 26.81 Å; chains: 1; bounding box: 56×26×72 Å

InterPro domains:
  IPR036249 Thioredoxin-like superfamily [SSF52833] (18-100)

Foldseek 3Di:
DPDPVVVVVVVVVVVVVVVVVVVVVVVVVVVPDDPVNVVVVVVVVVVVVVVVVVVVVLCVVLVPPDDDDDPDPVVVVVSVVSDVDDDDDDDDPPDPVSVVD